Protein AF-A0A7X2T086-F1 (afdb_monomer_lite)

Foldseek 3Di:
DDDPDDDDDDDDDDPVRVVVLVVVCVVVVDDSVVSVCCVVPVDDDDDDPCPVVVVVVLVVVLVVLVVVLVPDPPPVVVVVSVVVNVVSVVVVVVVVVVVVVNVD

Structure (mmCIF, N/CA/C/O backbone):
data_AF-A0A7X2T086-F1
#
_entry.id   AF-A0A7X2T086-F1
#
loop_
_atom_site.group_PDB
_atom_site.id
_atom_site.type_symbol
_atom_site.label_atom_id
_atom_site.label_alt_id
_atom_site.label_comp_id
_atom_site.label_asym_id
_atom_site.label_entity_id
_atom_site.label_seq_id
_atom_site.pdbx_PDB_ins_code
_atom_site.Cartn_x
_atom_site.Cartn_y
_atom_site.Cartn_z
_atom_site.occupancy
_atom_site.B_iso_or_equiv
_atom_site.auth_seq_id
_atom_site.auth_comp_id
_atom_site.auth_asym_id
_atom_site.auth_atom_id
_atom_site.pdbx_PDB_model_num
ATOM 1 N N . MET A 1 1 ? -35.329 -3.351 24.334 1.00 54.25 1 MET A N 1
ATOM 2 C CA . MET A 1 1 ? -34.763 -2.355 23.395 1.00 54.25 1 MET A CA 1
ATOM 3 C C . MET A 1 1 ? -34.030 -3.099 22.297 1.00 54.25 1 MET A C 1
ATOM 5 O O . MET A 1 1 ? -33.046 -3.764 22.598 1.00 54.25 1 MET A O 1
ATOM 9 N N . ASN A 1 2 ? -34.524 -3.034 21.061 1.00 67.94 2 ASN A N 1
ATOM 10 C CA . ASN A 1 2 ? -33.830 -3.638 19.928 1.00 67.94 2 ASN A CA 1
ATOM 11 C C . ASN A 1 2 ? -32.639 -2.737 19.563 1.00 67.94 2 ASN A C 1
ATOM 13 O O . ASN A 1 2 ? -32.821 -1.535 19.362 1.00 67.94 2 ASN A O 1
ATOM 17 N N . ARG A 1 3 ? -31.413 -3.268 19.571 1.00 78.12 3 ARG A N 1
ATOM 18 C CA . ARG A 1 3 ? -30.233 -2.478 19.191 1.00 78.12 3 ARG A CA 1
ATOM 19 C C . ARG A 1 3 ? -30.263 -2.278 17.681 1.00 78.12 3 ARG A C 1
ATOM 21 O O . ARG A 1 3 ? -30.338 -3.246 16.943 1.00 78.12 3 ARG A O 1
ATOM 28 N N . GLN A 1 4 ? -30.134 -1.033 17.226 1.00 85.12 4 GLN A N 1
ATOM 29 C CA . GLN A 1 4 ? -30.082 -0.713 15.793 1.00 85.12 4 GLN A CA 1
ATOM 30 C C . GLN A 1 4 ? -28.868 -1.353 15.084 1.00 85.12 4 GLN A C 1
ATOM 32 O O . GLN A 1 4 ? -28.876 -1.529 13.872 1.00 85.12 4 GLN A O 1
ATOM 37 N N . ARG A 1 5 ? -27.815 -1.691 15.845 1.00 83.50 5 ARG A N 1
ATOM 38 C CA . ARG A 1 5 ? -26.635 -2.443 15.395 1.00 83.50 5 ARG A CA 1
ATOM 39 C C . ARG A 1 5 ? -26.423 -3.629 16.338 1.00 83.50 5 ARG A C 1
ATOM 41 O O . ARG A 1 5 ? -25.963 -3.441 17.464 1.00 83.50 5 ARG A O 1
ATOM 48 N N . ASP A 1 6 ? -26.812 -4.816 15.894 1.00 89.69 6 ASP A N 1
ATOM 49 C CA . ASP A 1 6 ? -26.858 -6.066 16.664 1.00 89.69 6 ASP A CA 1
ATOM 50 C C . ASP A 1 6 ? -25.712 -7.041 16.333 1.00 89.69 6 ASP A C 1
ATOM 52 O O . ASP A 1 6 ? -25.331 -7.849 17.179 1.00 89.69 6 ASP A O 1
ATOM 56 N N . LYS A 1 7 ? -25.102 -6.923 15.147 1.00 89.75 7 LYS A N 1
ATOM 57 C CA . LYS A 1 7 ? -23.945 -7.731 14.729 1.00 89.75 7 LYS A CA 1
ATOM 58 C C . LYS A 1 7 ? -22.640 -7.233 15.358 1.00 89.75 7 LYS A C 1
ATOM 60 O O . LYS A 1 7 ? -22.348 -6.035 15.341 1.00 89.75 7 LYS A O 1
ATOM 65 N N . GLN A 1 8 ? -21.836 -8.159 15.880 1.00 87.56 8 GLN A N 1
ATOM 66 C CA . GLN A 1 8 ? -20.526 -7.882 16.479 1.00 87.56 8 GLN A CA 1
ATOM 67 C C . GLN A 1 8 ? -19.410 -8.601 15.720 1.00 87.56 8 GLN A C 1
ATOM 69 O O . GLN A 1 8 ? -19.584 -9.728 15.266 1.00 87.56 8 GLN A O 1
ATOM 74 N N . ILE A 1 9 ? -18.257 -7.941 15.620 1.00 84.94 9 ILE A N 1
ATOM 75 C CA . ILE A 1 9 ? -17.009 -8.502 15.099 1.00 84.94 9 ILE A CA 1
ATOM 76 C C . ILE A 1 9 ? -16.005 -8.451 16.249 1.00 84.94 9 ILE A C 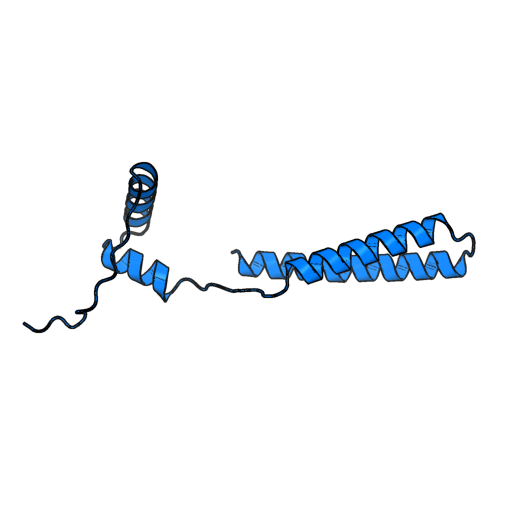1
ATOM 78 O O . ILE A 1 9 ? -15.788 -7.384 16.825 1.00 84.94 9 ILE A O 1
ATOM 82 N N . ASN A 1 10 ? -15.412 -9.595 16.584 1.00 88.00 10 ASN A N 1
ATOM 83 C CA . ASN A 1 10 ? -14.408 -9.706 17.638 1.00 88.00 10 ASN A CA 1
ATOM 84 C C . ASN A 1 10 ? -13.023 -9.885 17.014 1.00 88.00 10 ASN A C 1
ATOM 86 O O . ASN A 1 10 ? -12.857 -10.679 16.092 1.00 88.00 10 ASN A O 1
ATOM 90 N N . PHE A 1 11 ? -12.032 -9.174 17.543 1.00 85.31 11 PHE A N 1
ATOM 91 C CA . PHE A 1 11 ? -10.636 -9.247 17.119 1.00 85.31 11 PHE A CA 1
ATOM 92 C C . PHE A 1 11 ? -9.740 -9.448 18.343 1.00 85.31 11 PHE A C 1
ATOM 94 O O . PHE A 1 11 ? -10.048 -8.971 19.437 1.00 85.31 11 PHE A O 1
ATOM 101 N N . ARG A 1 12 ? -8.645 -10.188 18.163 1.00 92.94 12 ARG A N 1
ATOM 102 C CA . ARG A 1 12 ? -7.614 -10.390 19.187 1.00 92.94 12 ARG A CA 1
ATOM 103 C C . ARG A 1 12 ? -6.422 -9.511 18.842 1.00 92.94 12 ARG A C 1
ATOM 105 O O . ARG A 1 12 ? -6.070 -9.418 17.673 1.00 92.94 12 ARG A O 1
ATOM 112 N N . LEU A 1 13 ? -5.837 -8.890 19.857 1.00 93.62 13 LEU A N 1
ATOM 113 C CA . LEU A 1 13 ? -4.631 -8.078 19.748 1.00 93.62 13 LEU A CA 1
ATOM 114 C C . LEU A 1 13 ? -3.623 -8.604 20.764 1.00 93.62 13 LEU A C 1
ATOM 116 O O . LEU A 1 13 ? -4.005 -9.003 21.869 1.00 93.62 13 LEU A O 1
ATOM 120 N N . SER A 1 14 ? -2.353 -8.589 20.391 1.00 97.19 14 SER A N 1
ATOM 121 C CA . SER A 1 14 ? -1.248 -8.649 21.343 1.00 97.19 14 SER A CA 1
ATOM 122 C C . SER A 1 14 ? -1.208 -7.383 22.212 1.00 97.19 14 SER A C 1
ATOM 124 O O . SER A 1 14 ? -1.890 -6.390 21.934 1.00 97.19 14 SER A O 1
ATOM 126 N N . SER A 1 15 ? -0.410 -7.407 23.281 1.00 96.06 15 SER A N 1
ATOM 127 C CA . SER A 1 15 ? -0.247 -6.256 24.177 1.00 96.06 15 SER A CA 1
ATOM 128 C C . SER A 1 15 ? 0.245 -5.009 23.431 1.00 96.06 15 SER A C 1
ATOM 130 O O . SER A 1 15 ? -0.317 -3.929 23.612 1.00 96.06 15 SER A O 1
ATOM 132 N N . ASP A 1 16 ? 1.220 -5.181 22.536 1.00 96.94 16 ASP A N 1
ATOM 133 C CA . ASP A 1 16 ? 1.837 -4.090 21.775 1.00 96.94 16 ASP A CA 1
ATOM 134 C C . ASP A 1 16 ? 0.842 -3.477 20.775 1.00 96.94 16 ASP A C 1
ATOM 136 O O . ASP A 1 16 ? 0.692 -2.257 20.673 1.00 96.94 16 ASP A O 1
ATOM 140 N N . GLU A 1 17 ? 0.079 -4.319 20.073 1.00 94.69 17 GLU A N 1
ATOM 141 C CA . GLU A 1 17 ? -0.962 -3.866 19.144 1.00 94.69 17 GLU A CA 1
ATOM 142 C C . GLU A 1 17 ? -2.093 -3.120 19.865 1.00 94.69 17 GLU A C 1
ATOM 144 O O . GLU A 1 17 ? -2.643 -2.150 19.334 1.00 94.69 17 GLU A O 1
ATOM 149 N N . LEU A 1 18 ? -2.436 -3.541 21.088 1.00 94.56 18 LEU A N 1
ATOM 150 C CA . LEU A 1 18 ? -3.448 -2.876 21.904 1.00 94.56 18 LEU A CA 1
ATOM 151 C C . LEU A 1 18 ? -3.002 -1.470 22.330 1.00 94.56 18 LEU A C 1
ATOM 153 O O . LEU A 1 18 ? -3.824 -0.547 22.349 1.00 94.56 18 LEU A O 1
ATOM 157 N N . GLU A 1 19 ? -1.722 -1.284 22.654 1.00 96.19 19 GLU A N 1
ATOM 158 C CA . GLU A 1 19 ? -1.166 0.032 22.979 1.00 96.19 19 GLU A CA 1
ATOM 159 C C . GLU A 1 19 ? -1.247 0.978 21.773 1.00 96.19 19 GLU A C 1
ATOM 161 O O . GLU A 1 19 ? -1.780 2.091 21.879 1.00 96.19 19 GLU A O 1
ATOM 166 N N . ILE A 1 20 ? -0.821 0.501 20.599 1.00 94.75 20 ILE A N 1
ATOM 167 C CA . ILE A 1 20 ? -0.913 1.245 19.336 1.00 94.75 20 ILE A CA 1
ATOM 168 C C . ILE A 1 20 ? -2.371 1.620 19.037 1.00 94.75 20 ILE A C 1
ATOM 170 O O . ILE A 1 20 ? -2.667 2.776 18.716 1.00 94.75 20 ILE A O 1
ATOM 174 N N . PHE A 1 21 ? -3.299 0.671 19.188 1.00 92.81 21 PHE A N 1
ATOM 175 C CA . PHE A 1 21 ? -4.725 0.909 18.983 1.00 92.81 21 PHE A CA 1
ATOM 176 C C . PHE A 1 21 ? -5.264 2.013 19.901 1.00 92.81 21 PHE A C 1
ATOM 178 O O . PHE A 1 21 ? -5.918 2.942 19.423 1.00 92.81 21 PHE A O 1
ATOM 185 N N . ASN A 1 22 ? -4.979 1.951 21.206 1.00 92.12 22 ASN A N 1
ATOM 186 C CA . ASN A 1 22 ? -5.469 2.951 22.157 1.00 92.12 22 ASN A CA 1
ATOM 187 C C . ASN A 1 22 ? -4.922 4.350 21.840 1.00 92.12 22 ASN A C 1
ATOM 189 O O . ASN A 1 22 ? -5.696 5.308 21.826 1.00 92.12 22 ASN A O 1
ATOM 193 N N . LYS A 1 23 ? -3.632 4.461 21.497 1.00 91.81 23 LYS A N 1
ATOM 194 C CA . LYS A 1 23 ? -3.012 5.730 21.087 1.00 91.81 23 LYS A CA 1
ATOM 195 C C . LYS A 1 23 ? -3.677 6.316 19.842 1.00 91.81 23 LYS A C 1
ATOM 197 O O . LYS A 1 23 ? -3.883 7.526 19.753 1.00 91.81 23 LYS A O 1
ATOM 202 N N . ASN A 1 24 ? -4.037 5.473 18.877 1.00 87.81 24 ASN A N 1
ATOM 203 C CA . ASN A 1 24 ? -4.711 5.918 17.661 1.00 87.81 24 ASN A CA 1
ATOM 204 C C . ASN A 1 24 ? -6.157 6.364 17.925 1.00 87.81 24 ASN A C 1
ATOM 206 O O . ASN A 1 24 ? -6.588 7.387 17.388 1.00 87.81 24 ASN A O 1
ATOM 210 N N . VAL A 1 25 ? -6.887 5.656 18.794 1.00 90.62 25 VAL A N 1
ATOM 211 C CA . VAL A 1 25 ? -8.224 6.076 19.242 1.00 90.62 25 VAL A CA 1
ATOM 212 C C . VAL A 1 25 ? -8.150 7.434 19.938 1.00 90.62 25 VAL A C 1
ATOM 214 O O . VAL A 1 25 ? -8.930 8.324 19.604 1.00 90.62 25 VAL A O 1
ATOM 217 N N . GLU A 1 26 ? -7.205 7.623 20.859 1.00 89.19 26 GLU A N 1
ATOM 218 C CA . GLU A 1 26 ? -7.035 8.881 21.592 1.00 89.19 26 GLU A CA 1
ATOM 219 C C . GLU A 1 26 ? -6.747 10.054 20.644 1.00 89.19 26 GLU A C 1
ATOM 221 O O . GLU A 1 26 ? -7.440 11.072 20.684 1.00 89.19 26 GLU A O 1
ATOM 226 N N . LYS A 1 27 ? -5.808 9.874 19.705 1.00 84.44 27 LYS A N 1
ATOM 227 C CA . LYS A 1 27 ? -5.503 10.869 18.663 1.00 84.44 27 LYS A CA 1
ATOM 228 C C . LYS A 1 27 ? -6.712 11.218 17.796 1.00 84.44 27 LYS A C 1
ATOM 230 O O . LYS A 1 27 ? -6.854 12.369 17.390 1.00 84.44 27 LYS A O 1
ATOM 235 N N . SER A 1 28 ? -7.579 10.244 17.515 1.00 83.06 28 SER A N 1
ATOM 236 C CA . SER A 1 28 ? -8.766 10.449 16.677 1.00 83.06 28 SER A CA 1
ATOM 237 C C . SER A 1 28 ? -9.864 11.277 17.349 1.00 83.06 28 SER A C 1
ATOM 239 O O . SER A 1 28 ? -10.737 11.791 16.655 1.00 83.06 28 SER A O 1
ATOM 241 N N . LYS A 1 29 ? -9.846 11.398 18.687 1.00 87.00 29 LYS A N 1
ATOM 242 C CA . LYS A 1 29 ? -10.911 12.020 19.499 1.00 87.00 29 LYS A CA 1
ATOM 243 C C . LYS A 1 29 ? -12.301 11.378 19.321 1.00 87.00 29 LYS A C 1
ATOM 245 O O . LYS A 1 29 ? -13.310 11.978 19.686 1.00 87.00 29 LYS A O 1
ATOM 250 N N . LEU A 1 30 ? -12.369 10.155 18.791 1.00 86.94 30 LEU A N 1
ATOM 251 C CA . LEU A 1 30 ? -13.603 9.389 18.606 1.00 86.94 30 LEU A CA 1
ATOM 252 C C . LEU A 1 30 ? -13.763 8.322 19.696 1.00 86.94 30 LEU A C 1
ATOM 254 O O . LEU A 1 30 ? -12.802 7.856 20.308 1.00 86.94 30 LEU A O 1
ATOM 258 N N . LYS A 1 31 ? -14.997 7.851 19.901 1.00 89.31 31 LYS A N 1
ATOM 259 C CA . LYS A 1 31 ? -15.231 6.644 20.712 1.00 89.31 31 LYS A CA 1
ATOM 260 C C . LYS A 1 31 ? -14.653 5.426 19.989 1.00 89.31 31 LYS A C 1
ATOM 262 O O . LYS A 1 31 ? -14.818 5.309 18.778 1.00 89.31 31 LYS A O 1
ATOM 267 N N . LYS A 1 32 ? -14.101 4.456 20.731 1.00 88.56 32 LYS A N 1
ATOM 268 C CA . LYS A 1 32 ? -13.500 3.213 20.190 1.00 88.56 32 LYS A CA 1
ATOM 269 C C . LYS A 1 32 ? -14.319 2.567 19.065 1.00 88.56 32 LYS A C 1
ATOM 271 O O . LYS A 1 32 ? -13.779 2.260 18.011 1.00 88.56 32 LYS A O 1
ATOM 276 N N . SER A 1 33 ? -15.630 2.399 19.266 1.00 88.12 33 SER A N 1
ATOM 277 C CA . SER A 1 33 ? -16.503 1.768 18.261 1.00 88.12 33 SER A CA 1
ATOM 278 C C . SER A 1 33 ? -16.710 2.615 17.004 1.00 88.12 33 SER A C 1
ATOM 280 O O . SER A 1 33 ? -16.937 2.066 15.934 1.00 88.12 33 SER A O 1
ATOM 282 N N . GLU A 1 34 ? -16.681 3.942 17.124 1.00 87.00 34 GLU A N 1
ATOM 283 C CA . GLU A 1 34 ? -16.812 4.853 15.989 1.00 87.00 34 GLU A CA 1
ATOM 284 C C . GLU A 1 34 ? -15.505 4.943 15.214 1.00 87.00 34 GLU A C 1
ATOM 286 O O . GLU A 1 34 ? -15.533 4.769 14.003 1.00 87.00 34 GLU A O 1
ATOM 291 N N . TYR A 1 35 ? -14.381 5.082 15.919 1.00 89.62 35 TYR A N 1
ATOM 292 C CA . TYR A 1 35 ? -13.046 4.997 15.335 1.00 89.62 35 TYR A CA 1
ATOM 293 C C . TYR A 1 35 ? -12.880 3.719 14.504 1.00 89.62 35 TYR A C 1
ATOM 295 O O . TYR A 1 35 ? -12.573 3.785 13.319 1.00 89.62 35 TYR A O 1
ATOM 303 N N . LEU A 1 36 ? -13.186 2.559 15.095 1.00 89.50 36 LEU A N 1
ATOM 304 C CA . LEU A 1 36 ? -13.052 1.270 14.418 1.00 89.50 36 LEU A CA 1
ATOM 305 C C . LEU A 1 36 ? -13.964 1.165 13.186 1.00 89.50 36 LEU A C 1
ATOM 307 O O . LEU A 1 36 ? -13.550 0.645 12.157 1.00 89.50 36 LEU A O 1
ATOM 311 N N . ARG A 1 37 ? -15.195 1.690 13.266 1.00 88.81 37 ARG A N 1
ATOM 312 C CA . ARG A 1 37 ? -16.113 1.724 12.119 1.00 88.81 37 ARG A CA 1
ATOM 313 C C . ARG A 1 37 ? -15.571 2.580 10.984 1.00 88.81 37 ARG A C 1
ATOM 315 O O . ARG A 1 37 ? -15.620 2.117 9.855 1.00 88.81 37 ARG A O 1
ATOM 322 N N . ARG A 1 38 ? -15.040 3.772 11.272 1.00 85.69 38 ARG A N 1
ATOM 323 C CA . ARG A 1 38 ? -14.419 4.617 10.242 1.00 85.69 38 ARG A CA 1
ATOM 324 C C . ARG A 1 38 ? -13.220 3.917 9.616 1.00 85.69 38 ARG A C 1
ATOM 326 O O . ARG A 1 38 ? -13.132 3.817 8.403 1.00 85.69 38 ARG A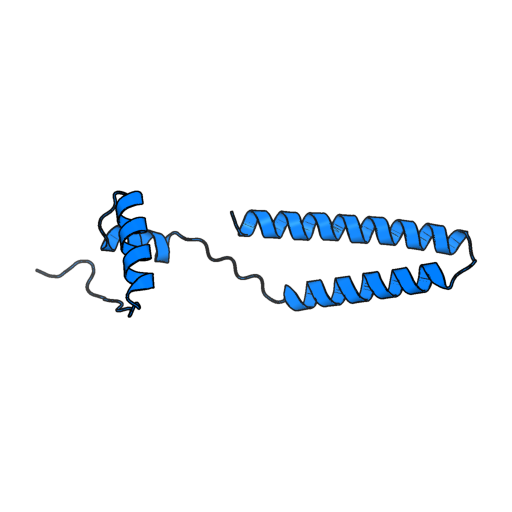 O 1
ATOM 333 N N . CYS A 1 39 ? -12.353 3.321 10.431 1.00 85.44 39 CYS A N 1
ATOM 334 C CA . CYS A 1 39 ? -11.199 2.585 9.919 1.00 85.44 39 CYS A CA 1
ATOM 335 C C . CYS A 1 39 ? -11.569 1.382 9.039 1.00 85.44 39 CYS A C 1
ATOM 337 O O . CYS A 1 39 ? -10.823 1.084 8.116 1.00 85.44 39 CYS A O 1
ATOM 339 N N . ILE A 1 40 ? -12.671 0.681 9.326 1.00 86.25 40 ILE A N 1
ATOM 340 C CA . ILE A 1 40 ? -13.086 -0.508 8.563 1.00 86.25 40 ILE A CA 1
ATOM 341 C C . ILE A 1 40 ? -13.924 -0.140 7.334 1.00 86.25 40 ILE A C 1
ATOM 343 O O . ILE A 1 40 ? -13.810 -0.802 6.310 1.00 86.25 40 ILE A O 1
ATOM 347 N N . LEU A 1 41 ? -14.798 0.864 7.442 1.00 86.06 41 LEU A N 1
ATOM 348 C CA . LEU A 1 41 ? -15.804 1.172 6.417 1.00 86.06 41 LEU A CA 1
ATOM 349 C C . LEU A 1 41 ? -15.429 2.356 5.525 1.00 86.06 41 LEU A C 1
ATOM 351 O O . LEU A 1 41 ? -15.903 2.423 4.399 1.00 86.06 41 LEU A O 1
ATOM 355 N N . GLU A 1 42 ? -14.639 3.302 6.032 1.00 79.38 42 GLU A N 1
ATOM 356 C CA . GLU A 1 42 ? -14.291 4.540 5.31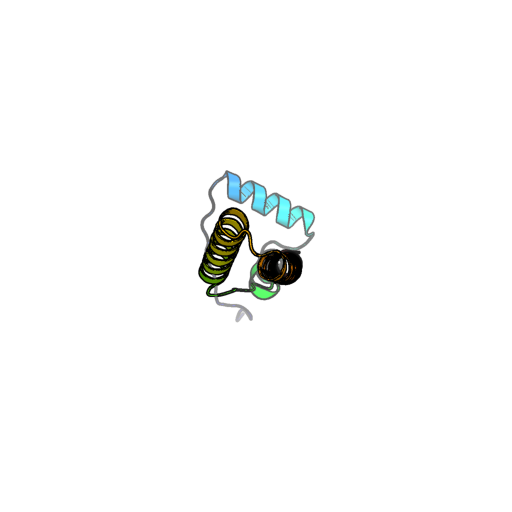8 1.00 79.38 42 GLU A CA 1
ATOM 357 C C . GLU A 1 42 ? -12.855 4.519 4.784 1.00 79.38 42 GLU A C 1
ATOM 359 O O . GLU A 1 42 ? -12.494 5.378 3.985 1.00 79.38 42 GLU A O 1
ATOM 364 N N . LYS A 1 43 ? -12.022 3.557 5.208 1.00 76.62 43 LYS A N 1
ATOM 365 C CA . LYS A 1 43 ? -10.680 3.399 4.647 1.00 76.62 43 LYS A CA 1
ATOM 366 C C . LYS A 1 43 ? -10.780 2.724 3.284 1.00 76.62 43 LYS A C 1
ATOM 368 O O . LYS A 1 43 ? -11.176 1.564 3.194 1.00 76.62 43 LYS A O 1
ATOM 373 N N . GLU A 1 44 ? -10.388 3.444 2.243 1.00 68.94 44 GLU A N 1
ATOM 374 C CA . GLU A 1 44 ? -10.273 2.887 0.902 1.00 68.94 44 GLU A CA 1
ATOM 375 C C . GLU A 1 44 ? -9.138 1.850 0.878 1.00 68.94 44 GLU A C 1
ATOM 377 O O . GLU A 1 44 ? -8.007 2.129 1.280 1.00 68.94 44 GLU A O 1
ATOM 382 N N . ILE A 1 45 ? -9.458 0.620 0.473 1.00 66.62 45 ILE A N 1
ATOM 383 C CA . ILE A 1 45 ? -8.475 -0.442 0.249 1.00 66.62 45 ILE A CA 1
ATOM 384 C C . ILE A 1 45 ? -8.445 -0.686 -1.252 1.00 66.62 45 ILE A C 1
ATOM 386 O O . ILE A 1 45 ? -9.346 -1.315 -1.804 1.00 66.62 45 ILE A O 1
ATOM 390 N N . ILE A 1 46 ? -7.410 -0.170 -1.906 1.00 68.12 46 ILE A N 1
ATOM 391 C CA . ILE A 1 46 ? -7.195 -0.363 -3.336 1.00 68.12 46 ILE A CA 1
ATOM 392 C C . ILE A 1 46 ? -6.337 -1.615 -3.502 1.00 68.12 46 ILE A C 1
ATOM 394 O O . ILE A 1 46 ? -5.158 -1.634 -3.144 1.00 68.12 46 ILE A O 1
ATOM 398 N N . VAL A 1 47 ? -6.947 -2.676 -4.022 1.00 69.31 47 VAL A N 1
ATOM 399 C CA . VAL A 1 47 ? -6.240 -3.897 -4.410 1.00 69.31 47 VAL A CA 1
ATOM 400 C C . VAL A 1 47 ? -5.830 -3.744 -5.868 1.00 69.31 47 VAL A C 1
ATOM 402 O O . VAL A 1 47 ? -6.674 -3.523 -6.732 1.00 69.31 47 VAL A O 1
ATOM 405 N N . ILE A 1 48 ? -4.526 -3.813 -6.126 1.00 75.88 48 ILE A N 1
ATOM 406 C CA . ILE A 1 48 ? -3.972 -3.816 -7.479 1.00 75.88 48 ILE A CA 1
ATOM 407 C C . ILE A 1 48 ? -3.498 -5.236 -7.746 1.00 75.88 48 ILE A C 1
ATOM 409 O O . ILE A 1 48 ? -2.418 -5.631 -7.295 1.00 75.88 48 ILE A O 1
ATOM 413 N N . ASP A 1 49 ? -4.334 -5.994 -8.444 1.00 78.12 49 ASP A N 1
ATOM 414 C CA . ASP A 1 49 ? -3.973 -7.322 -8.921 1.00 78.12 49 ASP A CA 1
ATOM 415 C C . ASP A 1 49 ? -2.836 -7.218 -9.953 1.00 78.12 49 ASP A C 1
ATOM 417 O O . ASP A 1 49 ? -2.660 -6.194 -10.618 1.00 78.12 49 ASP A O 1
ATOM 421 N N . ASP A 1 50 ? -2.016 -8.264 -10.036 1.00 84.62 50 ASP A N 1
ATOM 422 C CA . ASP A 1 50 ? -0.937 -8.426 -11.020 1.00 84.62 50 ASP A CA 1
ATOM 423 C C . ASP A 1 50 ? 0.182 -7.356 -11.011 1.00 84.62 50 ASP A C 1
ATOM 425 O O . ASP A 1 50 ? 1.008 -7.270 -11.926 1.00 84.62 50 ASP A O 1
ATOM 429 N N . LEU A 1 51 ? 0.282 -6.535 -9.955 1.00 85.19 51 LEU A N 1
ATOM 430 C CA . LEU A 1 51 ? 1.346 -5.527 -9.839 1.00 85.19 51 LEU A CA 1
ATOM 431 C C . LEU A 1 51 ? 2.744 -6.161 -9.822 1.00 85.19 51 LEU A C 1
ATOM 433 O O . LEU A 1 51 ? 3.707 -5.601 -10.350 1.00 85.19 51 LEU A O 1
ATOM 437 N N . LYS A 1 52 ? 2.876 -7.325 -9.185 1.00 82.75 52 LYS A N 1
ATOM 438 C CA . LYS A 1 52 ? 4.155 -8.029 -9.065 1.00 82.75 52 LYS A CA 1
ATOM 439 C C . LYS A 1 52 ? 4.626 -8.530 -10.431 1.00 82.75 52 LYS A C 1
ATOM 441 O O . LYS A 1 52 ? 5.810 -8.410 -10.749 1.00 82.75 52 LYS A O 1
ATOM 446 N N . GLU A 1 53 ? 3.705 -9.062 -11.220 1.00 91.19 53 GLU A N 1
ATOM 447 C CA . GLU A 1 53 ? 3.891 -9.553 -12.579 1.00 91.19 53 GLU A CA 1
ATOM 448 C C . GLU A 1 53 ? 4.321 -8.401 -13.491 1.00 91.19 53 GLU A C 1
ATOM 450 O O . GLU A 1 53 ? 5.393 -8.479 -14.094 1.00 91.19 53 GLU A O 1
ATOM 455 N N . LEU A 1 54 ? 3.591 -7.278 -13.468 1.00 88.75 54 LEU A N 1
ATOM 456 C CA . LEU A 1 54 ? 3.945 -6.063 -14.209 1.00 88.75 54 LEU A CA 1
ATOM 457 C C . LEU A 1 54 ? 5.374 -5.586 -13.892 1.00 88.75 54 LEU A C 1
ATOM 459 O O . LEU A 1 54 ? 6.163 -5.291 -14.792 1.00 88.75 54 LEU A O 1
ATOM 463 N N . VAL A 1 55 ? 5.737 -5.524 -12.605 1.00 88.88 55 VAL A N 1
ATOM 464 C CA . VAL A 1 55 ? 7.080 -5.099 -12.173 1.00 88.88 55 VAL A CA 1
ATOM 465 C C . VAL A 1 55 ? 8.158 -6.080 -12.649 1.00 88.88 55 VAL A C 1
ATOM 467 O O . VAL A 1 55 ? 9.243 -5.650 -13.055 1.00 88.88 55 VAL A O 1
ATOM 470 N N . MET A 1 56 ? 7.888 -7.389 -12.616 1.00 90.38 56 MET A N 1
ATOM 471 C CA . MET A 1 56 ? 8.824 -8.400 -13.119 1.00 90.38 56 MET A CA 1
ATOM 472 C C . MET A 1 56 ? 9.034 -8.280 -14.628 1.00 90.38 56 MET A C 1
ATOM 474 O O . MET A 1 56 ? 10.184 -8.266 -15.071 1.00 90.38 56 MET A O 1
ATOM 478 N N . GLU A 1 57 ? 7.965 -8.137 -15.408 1.00 92.56 57 GLU A N 1
ATOM 479 C CA . GLU A 1 57 ? 8.051 -7.973 -16.862 1.00 92.56 57 GLU A CA 1
ATOM 480 C C . GLU A 1 57 ? 8.825 -6.708 -17.244 1.00 92.56 57 GLU A C 1
ATOM 482 O O . GLU A 1 57 ? 9.754 -6.770 -18.053 1.00 92.56 57 GLU A O 1
ATOM 487 N N . MET A 1 58 ? 8.543 -5.574 -16.593 1.00 90.75 58 MET A N 1
ATOM 488 C CA . MET A 1 58 ? 9.290 -4.330 -16.814 1.00 90.75 58 MET A CA 1
ATOM 489 C C . MET A 1 58 ? 10.784 -4.481 -16.504 1.00 90.75 58 MET A C 1
ATOM 491 O O . MET A 1 58 ? 11.631 -3.938 -17.221 1.00 90.75 58 MET A O 1
ATOM 495 N N . LYS A 1 59 ? 11.135 -5.238 -15.457 1.00 90.44 59 LYS A N 1
ATOM 496 C CA . LYS A 1 59 ? 12.533 -5.520 -15.111 1.00 90.44 59 LYS A CA 1
ATOM 497 C C . LYS A 1 59 ? 13.218 -6.371 -16.179 1.00 90.44 59 LYS A C 1
ATOM 499 O O . LYS A 1 59 ? 14.358 -6.077 -16.540 1.00 90.44 59 LYS A O 1
ATOM 504 N N . ILE A 1 60 ? 12.534 -7.396 -16.686 1.00 94.44 60 ILE A N 1
ATOM 505 C CA . ILE A 1 60 ? 13.042 -8.252 -17.764 1.00 94.44 60 ILE A CA 1
ATOM 506 C C . ILE A 1 60 ? 13.269 -7.421 -19.030 1.00 94.44 60 ILE A C 1
ATOM 508 O O . ILE A 1 60 ? 14.365 -7.460 -19.586 1.00 94.44 60 ILE A O 1
ATOM 512 N N . LEU A 1 61 ? 12.292 -6.605 -19.436 1.00 92.50 61 LEU A N 1
ATOM 513 C CA . LEU A 1 61 ? 12.413 -5.708 -20.590 1.00 92.50 61 LEU A CA 1
ATOM 514 C C . LEU A 1 61 ? 13.612 -4.762 -20.447 1.00 92.50 61 LEU A C 1
ATOM 516 O O . LEU A 1 61 ? 14.459 -4.696 -21.335 1.00 92.50 61 LEU A O 1
ATOM 520 N N . SER A 1 62 ? 13.744 -4.096 -19.297 1.00 90.00 62 SER A N 1
ATOM 521 C CA . SER A 1 62 ? 14.864 -3.189 -19.015 1.00 90.00 62 SER A CA 1
ATOM 522 C C . SER A 1 62 ? 16.231 -3.889 -19.077 1.00 90.00 62 SER A C 1
ATOM 524 O O . SER A 1 62 ? 17.197 -3.350 -19.634 1.00 90.00 62 SER A O 1
ATOM 526 N N . SER A 1 63 ? 16.315 -5.112 -18.543 1.00 93.31 63 SER A N 1
ATOM 527 C CA . SER A 1 63 ? 17.528 -5.932 -18.599 1.00 93.31 63 SER A CA 1
ATOM 528 C C . SER A 1 63 ? 17.872 -6.320 -20.036 1.00 93.31 63 SER A C 1
ATOM 530 O O . SER A 1 63 ? 19.013 -6.144 -20.459 1.00 93.31 63 SER A O 1
ATOM 532 N N . ASN A 1 64 ? 16.889 -6.791 -20.804 1.00 93.38 64 ASN A N 1
ATOM 533 C CA . ASN A 1 64 ? 17.075 -7.183 -22.198 1.00 93.38 64 ASN A CA 1
ATOM 534 C C . ASN A 1 64 ? 17.559 -6.001 -23.045 1.00 93.38 64 ASN A C 1
ATOM 536 O O . ASN A 1 64 ? 18.541 -6.130 -23.771 1.00 93.38 64 ASN A O 1
ATOM 540 N N . MET A 1 65 ? 16.947 -4.826 -22.888 1.00 91.69 65 MET A N 1
ATOM 541 C CA . MET A 1 65 ? 17.365 -3.610 -23.593 1.00 91.69 65 MET A CA 1
ATOM 542 C C . MET A 1 65 ? 18.786 -3.176 -23.226 1.00 91.69 65 MET A C 1
ATOM 544 O O . MET A 1 65 ? 19.542 -2.739 -24.089 1.00 91.69 65 MET A O 1
ATOM 548 N N . SER A 1 66 ? 19.167 -3.297 -21.951 1.00 90.88 66 SER A N 1
ATOM 549 C CA . SER A 1 66 ? 20.525 -2.963 -21.504 1.00 90.88 66 SER A CA 1
ATOM 550 C C . SE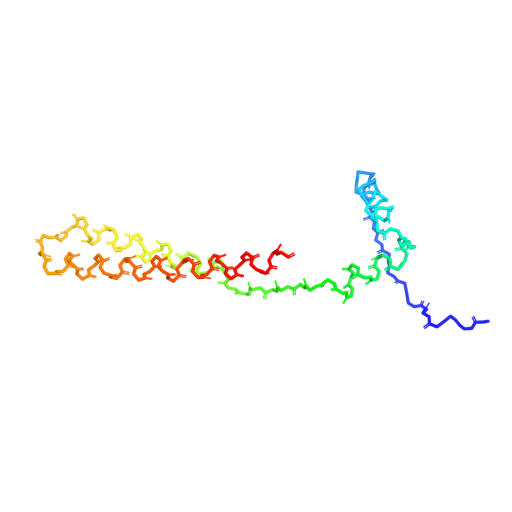R A 1 66 ? 21.564 -3.917 -22.097 1.00 90.88 66 SER A C 1
ATOM 552 O O . SER A 1 66 ? 22.625 -3.464 -22.522 1.00 90.88 66 SER A O 1
ATOM 554 N N . ASN A 1 67 ? 21.230 -5.205 -22.205 1.00 93.31 67 ASN A N 1
ATOM 555 C CA . ASN A 1 67 ? 22.077 -6.194 -22.868 1.00 93.31 67 ASN A CA 1
ATOM 556 C C . ASN A 1 67 ? 22.212 -5.891 -24.369 1.00 93.31 67 ASN A C 1
ATOM 558 O O . ASN A 1 67 ? 23.333 -5.826 -24.865 1.00 93.31 67 ASN A O 1
ATOM 562 N N . MET A 1 68 ? 21.105 -5.610 -25.067 1.00 92.81 68 MET A N 1
ATOM 563 C CA . MET A 1 68 ? 21.124 -5.245 -26.494 1.00 92.81 68 MET A CA 1
ATOM 564 C C . MET A 1 68 ? 21.961 -3.988 -26.766 1.00 92.81 68 MET A C 1
ATOM 566 O O . MET A 1 68 ? 2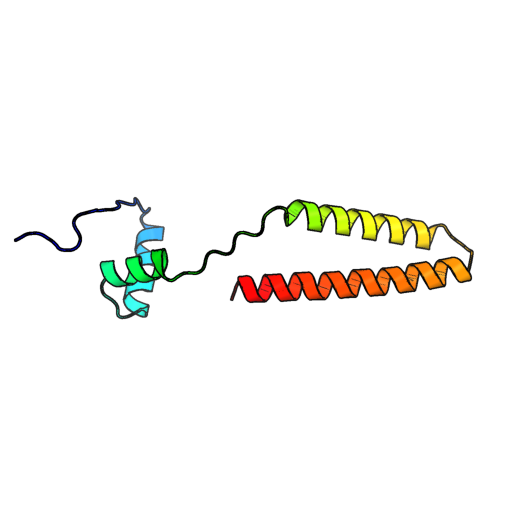2.735 -3.956 -27.719 1.00 92.81 68 MET A O 1
ATOM 570 N N . LEU A 1 69 ? 21.852 -2.970 -25.904 1.00 92.19 69 LEU A N 1
ATOM 571 C CA . LEU A 1 69 ? 22.669 -1.753 -25.985 1.00 92.19 69 LEU A CA 1
ATOM 572 C C . LEU A 1 69 ? 24.164 -2.035 -25.823 1.00 92.19 69 LEU A C 1
ATOM 574 O O . LEU A 1 69 ? 24.973 -1.347 -26.433 1.00 92.19 69 LEU A O 1
ATOM 578 N N . SER A 1 70 ? 24.533 -3.010 -24.990 1.00 91.88 70 SER A N 1
ATOM 579 C CA . SER A 1 70 ? 25.936 -3.383 -24.779 1.00 91.88 70 SER A CA 1
ATOM 580 C C . SER A 1 70 ? 26.522 -4.241 -25.902 1.00 91.88 70 SER A C 1
ATOM 582 O O . SER A 1 70 ? 27.740 -4.323 -26.015 1.00 91.88 70 SER A O 1
ATOM 584 N N . SER A 1 71 ? 25.673 -4.887 -26.709 1.00 93.56 71 SER A N 1
ATOM 585 C CA . SER A 1 71 ? 26.093 -5.838 -27.742 1.00 93.56 71 SER A CA 1
ATOM 586 C C . SER A 1 71 ? 25.985 -5.315 -29.174 1.00 93.56 71 SER A C 1
ATOM 588 O O . SER A 1 71 ? 26.493 -5.979 -30.072 1.00 93.56 71 SER A O 1
ATOM 590 N N . THR A 1 72 ? 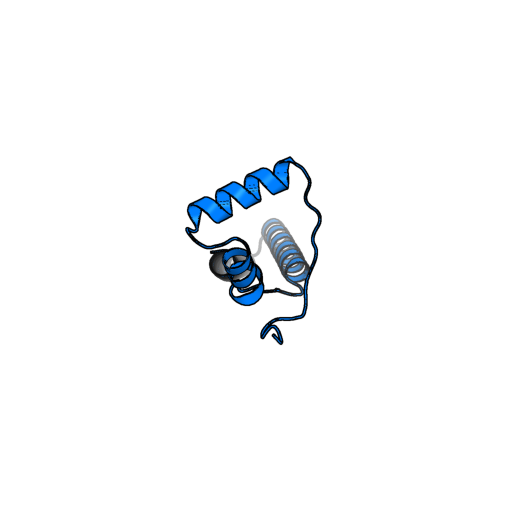25.291 -4.194 -29.416 1.00 91.88 72 THR A N 1
ATOM 591 C CA . THR A 1 72 ? 25.136 -3.636 -30.769 1.00 91.88 72 THR A CA 1
ATOM 592 C C . THR A 1 72 ? 26.088 -2.462 -31.012 1.00 91.88 72 THR A C 1
ATOM 594 O O . THR A 1 72 ? 26.130 -1.508 -30.237 1.00 91.88 72 THR A O 1
ATOM 597 N N . ASP A 1 73 ? 26.809 -2.504 -32.134 1.00 90.38 73 ASP A N 1
ATOM 598 C CA . ASP A 1 73 ? 27.682 -1.416 -32.606 1.00 90.38 73 ASP A CA 1
ATOM 599 C C . ASP A 1 73 ? 26.990 -0.523 -33.655 1.00 90.38 73 ASP A C 1
ATOM 601 O O . ASP A 1 73 ? 27.523 0.509 -34.085 1.00 90.38 73 ASP A O 1
ATOM 605 N N . ASN A 1 74 ? 25.779 -0.896 -34.085 1.00 94.44 74 ASN A N 1
ATOM 606 C CA . ASN A 1 74 ? 25.007 -0.129 -35.052 1.00 94.44 74 ASN A CA 1
ATOM 607 C C . ASN A 1 74 ? 24.461 1.154 -34.406 1.00 94.44 74 ASN A C 1
ATOM 609 O O . ASN A 1 74 ? 23.505 1.134 -33.632 1.00 94.44 74 ASN A O 1
ATOM 613 N N . LYS A 1 75 ? 25.035 2.305 -34.775 1.00 90.62 75 LYS A N 1
ATOM 614 C CA . LYS A 1 75 ? 24.652 3.625 -34.240 1.00 90.62 75 LYS A CA 1
ATOM 615 C C . LYS A 1 75 ? 23.162 3.953 -34.385 1.00 90.62 75 LYS A C 1
ATOM 617 O O . LYS A 1 75 ? 22.635 4.670 -33.535 1.00 90.62 75 LYS A O 1
ATOM 622 N N . SER A 1 76 ? 22.495 3.473 -35.441 1.00 91.56 76 SER A N 1
ATOM 623 C CA . SER A 1 76 ? 21.054 3.703 -35.623 1.00 91.56 76 SER A CA 1
ATOM 624 C C . SER A 1 76 ? 20.247 2.924 -34.586 1.00 91.56 76 SER A C 1
ATOM 626 O O . SER A 1 76 ? 19.429 3.508 -33.879 1.00 91.56 76 SER A O 1
ATOM 628 N N . GLU A 1 77 ? 20.558 1.638 -34.415 1.00 90.38 77 GLU A N 1
ATOM 629 C CA . GLU A 1 77 ? 19.914 0.771 -33.421 1.00 90.38 77 GLU A CA 1
ATOM 630 C C . GLU A 1 77 ? 20.186 1.244 -31.990 1.00 90.38 77 GLU A C 1
ATOM 632 O O . GLU A 1 77 ? 19.274 1.279 -31.170 1.00 90.38 77 GLU A O 1
ATOM 637 N N . VAL A 1 78 ? 21.413 1.686 -31.685 1.00 91.88 78 VAL A N 1
ATOM 638 C CA . VAL A 1 78 ? 21.745 2.275 -30.376 1.00 91.88 78 VAL A CA 1
ATOM 639 C C . VAL A 1 78 ? 20.850 3.480 -30.081 1.00 91.88 78 VAL A C 1
ATOM 641 O O . VAL A 1 78 ? 20.346 3.620 -28.965 1.00 91.88 78 VAL A O 1
ATOM 644 N N . LYS A 1 79 ? 20.625 4.352 -31.072 1.00 92.88 79 LYS A N 1
ATOM 645 C CA . LYS A 1 79 ? 19.776 5.539 -30.914 1.00 92.88 79 LYS A CA 1
ATOM 646 C C . LYS A 1 79 ? 18.318 5.155 -30.648 1.00 92.88 79 LYS A C 1
ATOM 648 O O . LYS A 1 79 ? 17.698 5.737 -29.759 1.00 92.88 79 LYS A O 1
ATOM 653 N N . GLU A 1 80 ? 17.793 4.169 -31.370 1.00 92.62 80 GLU A N 1
ATOM 654 C CA . GLU A 1 80 ? 16.433 3.646 -31.179 1.00 92.62 80 GLU A CA 1
ATOM 655 C C . GLU A 1 80 ? 16.264 2.959 -29.815 1.00 92.62 80 GLU A C 1
ATOM 657 O O . GLU A 1 80 ? 15.317 3.250 -29.084 1.00 92.62 80 GLU A O 1
ATOM 662 N N . LEU A 1 81 ? 17.223 2.123 -29.406 1.00 92.38 81 LEU A N 1
ATOM 663 C CA . LEU A 1 81 ? 17.235 1.464 -28.096 1.00 92.38 81 LEU A CA 1
ATOM 664 C C . LEU A 1 81 ? 17.319 2.466 -26.939 1.00 92.38 81 LEU A C 1
ATOM 666 O O . LEU A 1 81 ? 16.658 2.283 -25.913 1.00 92.38 81 LEU A O 1
ATOM 670 N N . MET A 1 82 ? 18.095 3.545 -27.089 1.00 91.25 82 MET A N 1
ATOM 671 C CA . MET A 1 82 ? 18.118 4.628 -26.104 1.00 91.25 82 MET A CA 1
ATOM 672 C C . MET A 1 82 ? 16.774 5.359 -26.020 1.00 91.25 82 MET A C 1
ATOM 674 O O . MET A 1 82 ? 16.335 5.657 -24.908 1.00 91.25 82 MET A O 1
ATOM 678 N N . ALA A 1 83 ? 16.114 5.620 -27.152 1.00 93.50 83 ALA A N 1
ATOM 679 C CA . ALA A 1 83 ? 14.791 6.246 -27.174 1.00 93.50 83 ALA A CA 1
ATOM 680 C C . ALA A 1 83 ? 13.746 5.363 -26.472 1.00 93.50 83 ALA A C 1
ATOM 682 O O . ALA A 1 83 ? 13.098 5.814 -25.528 1.00 93.50 83 ALA A O 1
ATOM 683 N N . MET A 1 84 ? 13.682 4.073 -26.815 1.00 92.19 84 MET A N 1
ATOM 684 C CA . MET A 1 84 ? 12.796 3.121 -26.136 1.00 92.19 84 MET A CA 1
ATOM 685 C C . MET A 1 84 ? 13.097 3.034 -24.630 1.00 92.19 84 MET A C 1
ATOM 687 O O . MET A 1 84 ? 12.187 2.941 -23.808 1.00 92.19 84 MET A O 1
ATOM 691 N N . LYS A 1 85 ? 14.376 3.092 -24.222 1.00 91.56 85 LYS A N 1
ATOM 692 C CA . LYS A 1 85 ? 14.756 3.071 -22.797 1.00 91.56 85 LYS A CA 1
ATOM 693 C C . LYS A 1 85 ? 14.261 4.320 -22.065 1.00 91.56 85 LYS A C 1
ATOM 695 O O . LYS A 1 85 ? 13.929 4.249 -20.880 1.00 91.56 85 LYS A O 1
ATOM 700 N N . GLN A 1 86 ? 14.230 5.472 -22.733 1.00 92.50 86 GLN A N 1
ATOM 701 C CA . GLN A 1 86 ? 13.667 6.699 -22.169 1.00 92.50 86 GLN A CA 1
ATOM 702 C C . GLN A 1 86 ? 12.149 6.590 -22.003 1.00 92.50 86 GLN A C 1
ATOM 704 O O . GLN A 1 86 ? 11.642 6.936 -20.935 1.00 92.50 86 GLN A O 1
ATOM 709 N N . GLU A 1 87 ? 11.446 6.045 -22.996 1.00 93.06 87 GLU A N 1
ATOM 710 C CA . GLU A 1 87 ? 10.002 5.797 -22.923 1.00 93.06 87 GLU A CA 1
ATOM 711 C C . GLU A 1 87 ? 9.651 4.817 -21.799 1.00 93.06 87 GLU A C 1
ATOM 713 O O . GLU A 1 87 ? 8.802 5.124 -20.961 1.00 93.06 87 GLU A O 1
ATOM 718 N N . LEU A 1 88 ? 10.373 3.696 -21.684 1.00 91.88 88 LEU A N 1
ATOM 719 C CA . LEU A 1 88 ? 10.173 2.725 -20.604 1.00 91.88 88 LEU A CA 1
ATOM 720 C C . LEU A 1 88 ? 10.359 3.366 -19.218 1.00 91.88 88 LEU A C 1
ATOM 722 O O . LEU A 1 88 ? 9.575 3.128 -18.298 1.00 91.88 88 LEU A O 1
ATOM 726 N N . ASN A 1 89 ? 11.363 4.236 -19.069 1.00 91.31 89 ASN A N 1
ATOM 727 C CA . ASN A 1 89 ? 11.569 4.996 -17.835 1.00 91.31 89 ASN A CA 1
ATOM 728 C C . ASN A 1 89 ? 10.444 6.004 -17.560 1.00 91.31 89 ASN A C 1
ATOM 730 O O . ASN A 1 89 ? 10.124 6.253 -16.396 1.00 91.31 89 ASN A O 1
ATOM 734 N N . ALA A 1 90 ? 9.859 6.608 -18.595 1.00 93.81 90 ALA A N 1
ATOM 735 C CA . ALA A 1 90 ? 8.722 7.509 -18.441 1.00 93.81 90 ALA A CA 1
ATOM 736 C C . ALA A 1 90 ? 7.482 6.752 -17.943 1.00 93.81 90 ALA A C 1
ATOM 738 O O . ALA A 1 90 ? 6.861 7.184 -16.971 1.00 93.81 90 ALA A O 1
ATOM 739 N N . VAL A 1 91 ? 7.188 5.582 -18.524 1.00 91.94 91 VAL A N 1
ATOM 740 C CA . VAL A 1 91 ? 6.095 4.710 -18.064 1.00 91.94 91 VAL A CA 1
ATOM 741 C C . VAL A 1 91 ? 6.321 4.284 -16.611 1.00 91.94 91 VAL A C 1
ATOM 743 O O . VAL A 1 91 ? 5.420 4.423 -15.786 1.00 91.94 91 VAL A O 1
ATOM 746 N N . TRP A 1 92 ? 7.540 3.860 -16.251 1.00 91.62 92 TRP A N 1
ATOM 747 C CA . TRP A 1 92 ? 7.873 3.487 -14.870 1.00 91.62 92 TRP A CA 1
ATOM 748 C C . TRP A 1 92 ? 7.614 4.619 -13.867 1.00 91.62 92 TRP A C 1
ATOM 750 O O . TRP A 1 92 ? 7.068 4.391 -12.787 1.00 91.62 92 TRP A O 1
ATOM 760 N N . LYS A 1 93 ? 7.963 5.862 -14.222 1.00 91.75 93 LYS A N 1
ATOM 761 C CA . LYS A 1 93 ? 7.707 7.028 -13.363 1.00 91.75 93 LYS A CA 1
ATOM 762 C C . LYS A 1 93 ? 6.216 7.248 -13.122 1.00 91.75 93 LYS A C 1
ATOM 764 O O . LYS A 1 93 ? 5.837 7.534 -11.987 1.00 91.75 93 LYS A O 1
ATOM 769 N N . GLU A 1 94 ? 5.380 7.106 -14.148 1.00 90.62 94 GLU A N 1
ATOM 770 C CA . GLU A 1 94 ? 3.929 7.253 -13.994 1.00 90.62 94 GLU A CA 1
ATOM 771 C C . GLU A 1 94 ? 3.309 6.098 -13.193 1.00 90.62 94 GLU A C 1
ATOM 773 O O . GLU A 1 94 ? 2.440 6.349 -12.354 1.00 90.62 94 GLU A O 1
ATOM 778 N N . VAL A 1 95 ? 3.807 4.864 -13.344 1.00 88.19 95 VAL A N 1
ATOM 779 C CA . VAL A 1 95 ? 3.416 3.729 -12.486 1.00 88.19 95 VAL A CA 1
ATOM 780 C C . VAL A 1 95 ? 3.743 4.028 -11.020 1.00 88.19 95 VAL A C 1
ATOM 782 O O . VAL A 1 95 ? 2.853 4.003 -10.173 1.00 88.19 95 VAL A O 1
ATOM 785 N N . VAL A 1 96 ? 4.986 4.410 -10.706 1.00 88.44 96 VAL A N 1
ATOM 786 C CA . VAL A 1 96 ? 5.407 4.734 -9.327 1.00 88.44 96 VAL A CA 1
ATOM 787 C C . VAL A 1 96 ? 4.592 5.886 -8.740 1.00 88.44 96 VAL A C 1
ATOM 789 O O . VAL A 1 96 ? 4.191 5.844 -7.578 1.00 88.44 96 VAL A O 1
ATOM 792 N N . LYS A 1 97 ? 4.331 6.926 -9.529 1.00 88.50 97 LYS A N 1
ATOM 793 C CA . LYS A 1 97 ? 3.513 8.072 -9.118 1.00 88.50 97 LYS A CA 1
ATOM 794 C C . LYS A 1 97 ? 2.067 7.670 -8.830 1.00 88.50 97 LYS A C 1
ATOM 796 O O . LYS A 1 97 ? 1.486 8.182 -7.877 1.00 88.50 97 LYS A O 1
ATOM 801 N N . SER A 1 98 ? 1.505 6.756 -9.618 1.00 84.62 98 SER A N 1
ATOM 802 C CA . SER A 1 98 ? 0.150 6.240 -9.404 1.00 84.62 98 SER A CA 1
ATOM 803 C C . SER A 1 98 ? 0.078 5.392 -8.134 1.00 84.62 98 SER A C 1
ATOM 805 O O . SER A 1 98 ? -0.820 5.595 -7.326 1.00 84.62 98 SER A O 1
ATOM 807 N N . LEU A 1 99 ? 1.081 4.542 -7.889 1.00 83.81 99 LEU A N 1
ATOM 808 C CA . LEU A 1 99 ? 1.185 3.747 -6.658 1.00 83.81 99 LEU A CA 1
ATOM 809 C C . LEU A 1 99 ? 1.336 4.610 -5.400 1.00 83.81 99 LEU A C 1
ATOM 811 O O . LEU A 1 99 ? 0.788 4.268 -4.358 1.00 83.81 99 LEU A O 1
ATOM 815 N N . ARG A 1 100 ? 2.051 5.739 -5.481 1.00 82.38 100 ARG A N 1
ATOM 816 C CA . ARG A 1 100 ? 2.175 6.675 -4.350 1.00 82.38 100 ARG A CA 1
ATOM 817 C C . ARG A 1 100 ? 0.834 7.290 -3.964 1.00 82.38 100 ARG A C 1
ATOM 819 O O . ARG A 1 100 ? 0.505 7.285 -2.792 1.00 82.38 100 ARG A O 1
ATOM 826 N N . ARG A 1 101 ? 0.039 7.725 -4.948 1.00 77.12 101 ARG A N 1
ATOM 827 C CA . ARG A 1 101 ? -1.303 8.291 -4.713 1.00 77.12 101 ARG A CA 1
ATOM 828 C C . ARG A 1 101 ? -2.268 7.307 -4.059 1.00 77.12 101 ARG A C 1
ATOM 830 O O . ARG A 1 101 ? -3.177 7.733 -3.370 1.00 77.12 101 ARG A O 1
ATOM 837 N N . VAL A 1 102 ? -2.090 6.014 -4.323 1.00 70.38 102 VAL A N 1
ATOM 838 C CA . VAL A 1 102 ? -2.894 4.935 -3.734 1.00 70.38 102 VAL A CA 1
ATOM 839 C C . VAL A 1 102 ? -2.516 4.671 -2.267 1.00 70.38 102 VAL A C 1
ATOM 841 O O . VAL A 1 102 ? -3.290 4.072 -1.529 1.00 70.38 102 VAL A O 1
ATOM 844 N N . ASN A 1 103 ? -1.328 5.101 -1.840 1.00 59.69 103 ASN A N 1
ATOM 845 C CA . ASN A 1 103 ? -0.783 4.826 -0.512 1.00 59.69 103 ASN A CA 1
ATOM 846 C C . ASN A 1 103 ? -0.789 6.053 0.428 1.00 59.69 103 ASN A C 1
ATOM 848 O O . ASN A 1 103 ? -0.315 5.929 1.560 1.00 59.69 103 ASN A O 1
ATOM 852 N N . ASP A 1 104 ? -1.296 7.198 -0.043 1.00 51.41 104 ASP A N 1
ATOM 853 C CA . ASP A 1 104 ? -1.495 8.452 0.706 1.00 51.41 104 ASP A CA 1
ATOM 854 C C . ASP A 1 104 ? -2.942 8.553 1.226 1.00 51.41 104 ASP A C 1
ATOM 856 O O . ASP A 1 104 ? -3.126 8.994 2.387 1.00 51.41 104 ASP A O 1
#

pLDDT: mean 87.21, std 8.57, range [51.41, 97.19]

Sequence (104 aa):
MNRQRDKQINFRLSSDELEIFNKNVEKSKLKKSEYLRRCILEKEIIVIDDLKELVMEMKILSSNMSNMLSSTDNKSEVKELMAMKQELNAVWKEVVKSLRRVND

Radius of gyration: 24.68 Å; chains: 1; bounding box: 62×22×60 Å

InterPro domains:
  IPR053842 Mobilization protein NikA-like [PF21983] (3-68)

Organism: NCBI:txid2652291

Secondary structure (DSSP, 8-state):
---S----------HHHHHHHHHHHHHHTS-HHHHHHHHHHTS-----TTHHHHHHHHHHHHHHHHHHHHH---HHHHHHHHHHHHHHHHHHHHHHHHHHHH--